Protein AF-A0A849VTA9-F1 (afdb_monomer_lite)

Structure (mmCIF, N/CA/C/O backbone):
data_AF-A0A849VTA9-F1
#
_entry.id   AF-A0A849VTA9-F1
#
loop_
_atom_site.group_PDB
_atom_site.id
_atom_site.type_symbol
_atom_site.label_atom_id
_atom_site.label_alt_id
_atom_site.label_comp_id
_atom_site.label_asym_id
_atom_site.label_entity_id
_atom_site.label_seq_id
_atom_site.pdbx_PDB_ins_code
_atom_site.Cartn_x
_atom_site.Cartn_y
_atom_site.Cartn_z
_atom_site.occupancy
_atom_site.B_iso_or_equiv
_atom_site.auth_seq_id
_atom_site.auth_comp_id
_atom_site.auth_asym_id
_atom_site.auth_atom_id
_atom_site.pdbx_PDB_model_num
ATOM 1 N N . MET A 1 1 ? -18.544 -5.630 35.453 1.00 61.47 1 MET A N 1
ATOM 2 C CA . MET A 1 1 ? -18.178 -4.414 34.696 1.00 61.47 1 MET A CA 1
ATOM 3 C C . MET A 1 1 ? -19.130 -3.306 35.086 1.00 61.47 1 MET A C 1
ATOM 5 O O . MET A 1 1 ? -20.334 -3.535 35.050 1.00 61.47 1 MET A O 1
ATOM 9 N N . THR A 1 2 ? -18.614 -2.155 35.499 1.00 90.94 2 THR A N 1
ATOM 10 C CA . THR A 1 2 ? -19.436 -0.975 35.802 1.00 90.94 2 THR A CA 1
ATOM 11 C C . THR A 1 2 ? -19.768 -0.202 34.519 1.00 90.94 2 THR A C 1
ATOM 13 O O . THR A 1 2 ? -19.122 -0.384 33.483 1.00 90.94 2 THR A O 1
ATOM 16 N N . ALA A 1 3 ? -20.787 0.660 34.564 1.00 89.50 3 ALA A N 1
ATOM 17 C CA . ALA A 1 3 ? -21.176 1.486 33.417 1.00 89.50 3 ALA A CA 1
ATOM 18 C C . ALA A 1 3 ? -20.047 2.433 32.961 1.00 89.50 3 ALA A C 1
ATOM 20 O O . ALA A 1 3 ? -19.876 2.661 31.764 1.00 89.50 3 ALA A O 1
ATOM 21 N N . GLU A 1 4 ? -19.241 2.928 33.903 1.00 89.94 4 GLU A N 1
ATOM 22 C CA . GLU A 1 4 ? -18.065 3.760 33.623 1.00 89.94 4 GLU A CA 1
ATOM 23 C C . GLU A 1 4 ? -16.971 2.973 32.899 1.00 89.94 4 GLU A C 1
ATOM 25 O O . GLU A 1 4 ? -16.525 3.398 31.836 1.00 89.94 4 GLU A O 1
ATOM 30 N N . GLN A 1 5 ? -16.644 1.765 33.372 1.00 90.19 5 GLN A N 1
ATOM 31 C CA . GLN A 1 5 ? -15.683 0.877 32.702 1.00 90.19 5 GLN A CA 1
ATOM 32 C C . GLN A 1 5 ? -16.111 0.541 31.267 1.00 90.19 5 GLN A C 1
ATOM 34 O O . GLN A 1 5 ? -15.284 0.442 30.363 1.00 90.19 5 GLN A O 1
ATOM 39 N N . PHE A 1 6 ? -17.415 0.381 31.024 1.00 92.62 6 PHE A N 1
ATOM 40 C CA . PHE A 1 6 ? -17.927 0.135 29.675 1.00 92.62 6 PHE A CA 1
ATOM 41 C C . PHE A 1 6 ? -17.823 1.367 28.769 1.00 92.62 6 PHE A C 1
ATOM 43 O O . PHE A 1 6 ? -17.552 1.236 27.573 1.00 92.62 6 PHE A O 1
ATOM 50 N N . ARG A 1 7 ? -18.017 2.567 29.323 1.00 93.06 7 ARG A N 1
ATOM 51 C CA . ARG A 1 7 ? -17.845 3.828 28.595 1.00 93.06 7 ARG A CA 1
ATOM 52 C C . ARG A 1 7 ? -16.380 4.063 28.229 1.00 93.06 7 ARG A C 1
ATOM 54 O O . ARG A 1 7 ? -16.099 4.410 27.084 1.00 93.06 7 ARG A O 1
ATOM 61 N N . GLU A 1 8 ? -15.463 3.822 29.159 1.00 94.50 8 GLU A N 1
ATOM 62 C CA . GLU A 1 8 ? -14.018 3.904 28.918 1.00 94.50 8 GLU A CA 1
ATOM 63 C C . GLU A 1 8 ? -13.569 2.902 27.853 1.00 94.50 8 GLU A C 1
ATOM 65 O O . GLU A 1 8 ? -12.862 3.274 26.918 1.00 94.50 8 GLU A O 1
ATOM 70 N N . LEU A 1 9 ? -14.052 1.657 27.926 1.00 94.19 9 LEU A N 1
ATOM 71 C CA . LEU A 1 9 ? -13.759 0.638 26.921 1.00 94.19 9 LEU A CA 1
ATOM 72 C C . LEU A 1 9 ? -14.219 1.068 25.521 1.00 94.19 9 LEU A C 1
ATOM 74 O O . LEU A 1 9 ? -13.465 0.943 24.559 1.00 94.19 9 LEU A O 1
ATOM 78 N N . LYS A 1 10 ? -15.431 1.623 25.397 1.00 94.50 10 LYS A N 1
ATOM 79 C CA . LYS A 1 10 ? -15.929 2.160 24.121 1.00 94.50 10 LYS A CA 1
ATOM 80 C C . LYS A 1 10 ? -15.061 3.300 23.596 1.00 94.50 10 LYS A C 1
ATOM 82 O O . LYS A 1 10 ? -14.781 3.339 22.401 1.00 94.50 10 LYS A O 1
ATOM 87 N N . GLN A 1 11 ? -14.615 4.196 24.475 1.00 95.31 11 GLN A N 1
ATOM 88 C CA . GLN A 1 11 ? -13.732 5.293 24.089 1.00 95.31 11 GLN A CA 1
ATOM 89 C C . GLN A 1 11 ? -12.370 4.777 23.611 1.00 95.31 11 GLN A C 1
ATOM 91 O O . GLN A 1 11 ? -11.847 5.264 22.611 1.00 95.31 11 GLN A O 1
ATOM 96 N N . LEU A 1 12 ? -11.812 3.768 24.282 1.00 96.69 12 LEU A N 1
ATOM 97 C CA . LEU A 1 12 ? -10.562 3.130 23.869 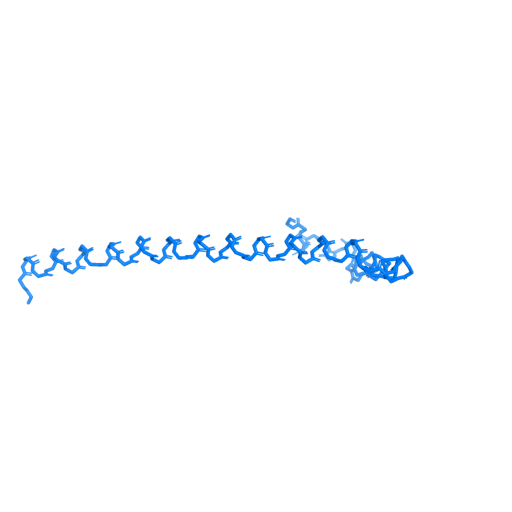1.00 96.69 12 LEU A CA 1
ATOM 98 C C . LEU A 1 12 ? -10.698 2.451 22.504 1.00 96.69 12 LEU A C 1
ATOM 100 O O . LEU A 1 12 ? -9.828 2.634 21.657 1.00 96.69 12 LEU A O 1
ATOM 104 N N . ILE A 1 13 ? -11.797 1.730 22.264 1.00 96.94 13 ILE A N 1
ATOM 105 C CA . ILE A 1 13 ? -12.074 1.098 20.966 1.00 96.94 13 ILE A CA 1
ATOM 106 C C . ILE A 1 13 ? -12.172 2.154 19.862 1.00 96.94 13 ILE A C 1
ATOM 108 O O . ILE A 1 13 ? -11.543 1.997 18.818 1.00 96.94 13 ILE A O 1
ATOM 112 N N . LEU A 1 14 ? -12.898 3.251 20.099 1.00 97.12 14 LEU A N 1
ATOM 113 C CA . LEU A 1 14 ? -13.015 4.345 19.132 1.00 97.12 14 LEU A CA 1
ATOM 114 C C . LEU A 1 14 ? -11.646 4.973 18.828 1.00 97.12 14 LEU A C 1
ATOM 116 O O . LEU A 1 14 ? -11.284 5.146 17.667 1.00 97.12 14 LEU A O 1
ATOM 120 N N . ASN A 1 15 ? -10.862 5.267 19.867 1.00 97.38 15 ASN A N 1
ATOM 121 C CA . ASN A 1 15 ? -9.528 5.842 19.716 1.00 97.38 15 ASN A CA 1
ATOM 122 C C . ASN A 1 15 ? -8.594 4.905 18.933 1.00 97.38 15 ASN A C 1
ATOM 124 O O . ASN A 1 15 ? -7.799 5.368 18.115 1.00 97.38 15 ASN A O 1
ATOM 128 N N . LEU A 1 16 ? -8.677 3.594 19.176 1.00 97.06 16 LEU A N 1
ATOM 129 C CA . LEU A 1 16 ? -7.907 2.600 18.433 1.00 97.06 16 LEU A CA 1
ATOM 130 C C . LEU A 1 16 ? -8.342 2.535 16.968 1.00 97.06 16 LEU A C 1
ATOM 132 O O . LEU A 1 16 ? -7.472 2.546 16.104 1.00 97.06 16 LEU A O 1
ATOM 136 N N . ALA A 1 17 ? -9.645 2.543 16.684 1.00 97.31 17 ALA A N 1
ATOM 137 C CA . ALA A 1 17 ? -10.161 2.525 15.316 1.00 97.31 17 ALA A CA 1
ATOM 138 C C . ALA A 1 17 ? -9.650 3.723 14.497 1.00 97.31 17 ALA A C 1
ATOM 140 O O . ALA A 1 17 ? -9.099 3.534 13.416 1.00 97.31 17 ALA A O 1
ATOM 141 N N . VAL A 1 18 ? -9.719 4.935 15.058 1.00 97.62 18 VAL A N 1
ATOM 142 C CA . VAL A 1 18 ? -9.204 6.154 14.404 1.00 97.62 18 VAL A CA 1
ATOM 143 C C . VAL A 1 18 ? -7.695 6.066 14.153 1.00 97.62 18 VAL A C 1
ATOM 145 O O . VAL A 1 18 ? -7.204 6.478 13.103 1.00 97.62 18 VAL A O 1
ATOM 148 N N . ARG A 1 19 ? -6.929 5.516 15.105 1.00 97.38 19 ARG A N 1
ATOM 149 C CA . ARG A 1 19 ? -5.477 5.346 14.938 1.00 97.38 19 ARG A CA 1
ATOM 150 C C . ARG A 1 19 ? -5.136 4.323 13.861 1.00 97.38 19 ARG A C 1
ATOM 152 O O . ARG A 1 19 ? -4.190 4.555 13.115 1.00 97.38 19 ARG A O 1
ATOM 159 N N . VAL A 1 20 ? -5.878 3.219 13.788 1.00 97.81 20 VAL A N 1
ATOM 160 C CA . VAL A 1 20 ? -5.700 2.203 12.743 1.00 97.81 20 VAL A CA 1
ATOM 161 C C . VAL A 1 20 ? -5.977 2.812 11.373 1.00 97.81 20 VAL A C 1
ATOM 163 O O . VAL A 1 20 ? -5.114 2.737 10.505 1.00 97.81 20 VAL A O 1
ATOM 166 N N . GLU A 1 21 ? -7.097 3.515 11.211 1.00 97.69 21 GLU A N 1
ATOM 167 C CA . GLU A 1 21 ? -7.451 4.172 9.948 1.00 97.69 21 GLU A CA 1
ATOM 168 C C . GLU A 1 21 ? -6.377 5.179 9.497 1.00 97.69 21 GLU A C 1
ATOM 170 O O . GLU A 1 21 ? -5.978 5.207 8.330 1.00 97.69 21 GLU A O 1
ATOM 175 N N . ALA A 1 22 ? -5.837 5.967 10.432 1.00 96.75 22 ALA A N 1
ATOM 176 C CA . ALA A 1 22 ? -4.756 6.904 10.140 1.00 96.75 22 ALA A CA 1
ATOM 177 C C . ALA A 1 22 ? -3.466 6.198 9.682 1.00 96.75 22 ALA A C 1
ATOM 179 O O . ALA A 1 22 ? -2.795 6.679 8.766 1.00 96.75 22 ALA A O 1
ATOM 180 N N . ILE A 1 23 ? -3.119 5.060 10.296 1.00 97.69 23 ILE A N 1
ATOM 181 C CA . ILE A 1 23 ? -1.951 4.255 9.906 1.00 97.69 23 ILE A CA 1
ATOM 182 C C . ILE A 1 23 ? -2.168 3.633 8.526 1.00 97.69 23 ILE A C 1
ATOM 184 O O . ILE A 1 23 ? -1.284 3.721 7.678 1.00 97.69 23 ILE A O 1
ATOM 188 N N . GLU A 1 24 ? -3.341 3.062 8.265 1.00 97.31 24 GLU A N 1
ATOM 189 C CA . GLU A 1 24 ? -3.675 2.479 6.962 1.00 97.31 24 GLU A CA 1
ATOM 190 C C . GLU A 1 24 ? -3.639 3.517 5.839 1.00 97.31 24 GLU A C 1
ATOM 192 O O . GLU A 1 24 ? -3.176 3.229 4.734 1.00 97.31 24 GLU A O 1
ATOM 197 N N . LEU A 1 25 ? -4.117 4.735 6.101 1.00 97.06 25 LEU A N 1
ATOM 198 C CA . LEU A 1 25 ? -4.016 5.839 5.151 1.00 97.06 25 LEU A CA 1
ATOM 199 C C . LEU A 1 25 ? -2.556 6.245 4.919 1.00 97.06 25 LEU A C 1
ATOM 201 O O . LEU A 1 25 ? -2.168 6.544 3.789 1.00 97.06 25 LEU A O 1
ATOM 205 N N . HIS A 1 26 ? -1.746 6.270 5.977 1.00 97.12 26 HIS A N 1
ATOM 206 C CA . HIS A 1 26 ? -0.331 6.602 5.867 1.00 97.12 26 HIS A CA 1
ATOM 207 C C . HIS A 1 26 ? 0.436 5.566 5.039 1.00 97.12 26 HIS A C 1
ATOM 209 O O . HIS A 1 26 ? 1.195 5.955 4.156 1.00 97.12 26 HIS A O 1
ATOM 215 N N . LEU A 1 27 ? 0.199 4.274 5.280 1.00 95.56 27 LEU A N 1
ATOM 216 C CA . LEU A 1 27 ? 0.816 3.181 4.527 1.00 95.56 27 LEU A CA 1
ATOM 217 C C . LEU A 1 27 ? 0.422 3.228 3.050 1.00 95.56 27 LEU A C 1
ATOM 219 O O . LEU A 1 27 ? 1.304 3.239 2.201 1.00 95.56 27 LEU A O 1
ATOM 223 N N . ARG A 1 28 ? -0.870 3.405 2.740 1.00 95.44 28 ARG A N 1
ATOM 224 C CA . ARG A 1 28 ? -1.335 3.563 1.350 1.00 95.44 28 ARG A CA 1
ATOM 225 C C . ARG A 1 28 ? -0.606 4.686 0.610 1.00 95.44 28 ARG A C 1
ATOM 227 O O . ARG A 1 28 ? -0.150 4.494 -0.509 1.00 95.44 28 ARG A O 1
ATOM 234 N N . ARG A 1 29 ? -0.428 5.843 1.254 1.00 95.31 29 ARG A N 1
ATOM 235 C CA . ARG A 1 29 ? 0.329 6.960 0.661 1.00 95.31 29 ARG A CA 1
ATOM 236 C C . ARG A 1 29 ? 1.812 6.639 0.480 1.00 95.31 29 ARG A C 1
ATOM 238 O O . ARG A 1 29 ? 2.425 7.134 -0.459 1.00 95.31 29 ARG A O 1
ATOM 245 N N . GLN A 1 30 ? 2.413 5.870 1.388 1.00 95.44 30 GLN A N 1
ATOM 246 C CA . GLN A 1 30 ? 3.803 5.441 1.233 1.00 95.44 30 GLN A CA 1
ATOM 247 C C . GLN A 1 30 ? 3.965 4.491 0.048 1.00 95.44 30 GLN A C 1
ATOM 249 O O . GLN A 1 30 ? 4.908 4.676 -0.720 1.00 95.44 30 GLN A O 1
ATOM 254 N N . ASP A 1 31 ? 3.036 3.553 -0.127 1.00 95.12 31 ASP A N 1
ATOM 255 C CA . ASP A 1 31 ? 3.022 2.636 -1.269 1.00 95.12 31 ASP A CA 1
ATOM 256 C C . ASP A 1 31 ? 2.878 3.414 -2.585 1.00 95.12 31 ASP A C 1
ATOM 258 O O . ASP A 1 31 ? 3.702 3.257 -3.482 1.00 95.12 31 ASP A O 1
ATOM 262 N N . GLU A 1 32 ? 1.942 4.369 -2.662 1.00 94.75 32 GLU A N 1
ATOM 263 C CA . GLU A 1 32 ? 1.783 5.252 -3.831 1.00 94.75 32 GLU A CA 1
ATOM 264 C C . GLU A 1 32 ? 3.072 6.026 -4.164 1.00 94.75 32 GLU A C 1
ATOM 266 O O . GLU A 1 32 ? 3.464 6.150 -5.328 1.00 94.75 32 GLU A O 1
ATOM 271 N N . ILE A 1 33 ? 3.767 6.547 -3.147 1.00 94.38 33 ILE A N 1
ATOM 272 C CA . ILE A 1 33 ? 5.042 7.254 -3.330 1.00 94.38 33 ILE A CA 1
ATOM 273 C C . ILE A 1 33 ? 6.141 6.292 -3.792 1.00 94.38 33 ILE A C 1
ATOM 275 O O . ILE A 1 33 ? 6.962 6.664 -4.637 1.00 94.38 33 ILE A O 1
ATOM 279 N N . ALA A 1 34 ? 6.195 5.086 -3.228 1.00 92.38 34 ALA A N 1
ATOM 280 C CA . ALA A 1 34 ? 7.175 4.072 -3.593 1.00 92.38 34 ALA A CA 1
ATOM 281 C C . ALA A 1 34 ? 6.991 3.641 -5.052 1.00 92.38 34 ALA A C 1
ATOM 283 O O . ALA A 1 34 ? 7.962 3.668 -5.812 1.00 92.38 34 ALA A O 1
ATOM 284 N N . ASP A 1 35 ? 5.755 3.364 -5.461 1.00 91.69 35 ASP A N 1
ATOM 285 C CA . ASP A 1 35 ? 5.395 3.014 -6.835 1.00 91.69 35 ASP A CA 1
ATOM 286 C C . ASP A 1 35 ? 5.729 4.147 -7.804 1.00 91.69 35 ASP A C 1
ATOM 288 O O . ASP A 1 35 ? 6.357 3.927 -8.846 1.00 91.69 35 ASP A O 1
ATOM 292 N N . HIS A 1 36 ? 5.388 5.386 -7.441 1.00 91.56 36 HIS A N 1
ATOM 293 C CA . HIS A 1 36 ? 5.714 6.552 -8.254 1.00 91.56 36 HIS A CA 1
ATOM 294 C C . HIS A 1 36 ? 7.227 6.692 -8.466 1.00 91.56 36 HIS A C 1
ATOM 296 O O . HIS A 1 36 ? 7.688 6.860 -9.597 1.00 91.56 36 HIS A O 1
ATOM 302 N N . ARG A 1 37 ? 8.018 6.568 -7.394 1.00 91.25 37 ARG A N 1
ATOM 303 C CA . ARG A 1 37 ? 9.486 6.633 -7.469 1.00 91.25 37 ARG A CA 1
ATOM 304 C C . ARG A 1 37 ? 10.068 5.475 -8.266 1.00 91.25 37 ARG A C 1
ATOM 306 O O . ARG A 1 37 ? 10.993 5.684 -9.047 1.00 91.25 37 ARG A O 1
ATOM 313 N N . HIS A 1 38 ? 9.536 4.271 -8.089 1.00 88.62 38 HIS A N 1
ATOM 314 C CA . HIS A 1 38 ? 9.963 3.105 -8.850 1.00 88.62 38 HIS A CA 1
ATOM 315 C C . HIS A 1 38 ? 9.723 3.311 -10.351 1.00 88.62 38 HIS A C 1
ATOM 317 O O . HIS A 1 38 ? 10.626 3.083 -11.155 1.00 88.62 38 HIS A O 1
ATOM 323 N N . SER A 1 39 ? 8.551 3.832 -10.722 1.00 87.38 39 SER A N 1
ATOM 324 C CA . SER A 1 39 ? 8.213 4.172 -12.107 1.00 87.38 39 SER A CA 1
ATOM 325 C C . SER A 1 39 ? 9.148 5.239 -12.688 1.00 87.38 39 SER A C 1
ATOM 327 O O . SER A 1 39 ? 9.664 5.075 -13.794 1.00 87.38 39 SER A O 1
ATOM 329 N N . GLN A 1 40 ? 9.458 6.294 -11.928 1.00 89.50 40 GLN A N 1
ATOM 330 C CA . GLN A 1 40 ? 10.417 7.321 -12.352 1.00 89.50 40 GLN A CA 1
ATOM 331 C C . GLN A 1 40 ? 11.820 6.747 -12.586 1.00 89.50 40 GLN A C 1
ATOM 333 O O . GLN A 1 40 ? 12.431 7.009 -13.623 1.00 89.50 40 GLN A O 1
ATOM 338 N N . LEU A 1 41 ? 12.318 5.932 -11.652 1.00 84.31 41 LEU A N 1
ATOM 339 C CA . LEU A 1 41 ? 13.616 5.267 -11.789 1.00 84.31 41 LEU A CA 1
ATOM 340 C C . LEU A 1 41 ? 13.641 4.346 -13.005 1.00 84.31 41 LEU A C 1
ATOM 342 O O . LEU A 1 41 ? 14.606 4.362 -13.766 1.00 84.31 41 LEU A O 1
ATOM 346 N N . TYR A 1 42 ? 12.573 3.583 -13.226 1.00 82.69 42 TYR A N 1
ATOM 347 C CA . TYR A 1 42 ? 12.431 2.765 -14.420 1.00 82.69 42 TYR A CA 1
ATOM 348 C C . TYR A 1 42 ? 12.499 3.619 -15.693 1.00 82.69 42 TYR A C 1
ATOM 350 O O . TYR A 1 42 ? 13.280 3.319 -16.594 1.00 82.69 42 TYR A O 1
ATOM 358 N N . GLN A 1 43 ? 11.753 4.723 -15.764 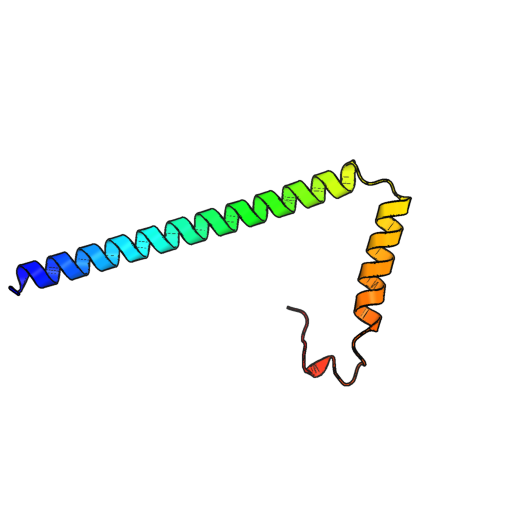1.00 82.69 43 GLN A N 1
ATOM 359 C CA . GLN A 1 43 ? 11.770 5.609 -16.930 1.00 82.69 43 GLN A CA 1
ATOM 360 C C . GLN A 1 43 ? 13.158 6.200 -17.205 1.00 82.69 43 GLN A C 1
ATOM 362 O O . GLN A 1 43 ? 13.550 6.312 -18.368 1.00 82.69 43 GLN A O 1
ATOM 367 N N . TRP A 1 44 ? 13.905 6.563 -16.165 1.00 87.31 44 TRP A N 1
ATOM 368 C CA . TRP A 1 44 ? 15.203 7.223 -16.316 1.00 87.31 44 TRP A CA 1
ATOM 369 C C . TRP A 1 44 ? 16.349 6.246 -16.563 1.00 87.31 44 TRP A C 1
ATOM 371 O O . TRP A 1 44 ? 17.227 6.521 -17.376 1.00 87.31 44 TRP A O 1
ATOM 381 N N . CYS A 1 45 ? 16.357 5.116 -15.860 1.00 86.00 45 CYS A N 1
ATOM 382 C CA . CYS A 1 45 ? 17.500 4.210 -15.833 1.00 86.00 45 CYS A CA 1
ATOM 383 C C . CYS A 1 45 ? 17.347 3.012 -16.771 1.00 86.00 45 CYS A C 1
ATOM 385 O O . CYS A 1 45 ? 18.357 2.411 -17.137 1.00 86.00 45 CYS A O 1
ATOM 387 N N . ALA A 1 46 ? 16.123 2.626 -17.153 1.00 84.94 46 ALA A N 1
ATOM 388 C CA . ALA A 1 46 ? 15.951 1.473 -18.023 1.00 84.94 46 ALA A CA 1
ATOM 389 C C . ALA A 1 46 ? 16.428 1.790 -19.454 1.00 84.94 46 ALA A C 1
ATOM 391 O O . ALA A 1 46 ? 15.988 2.780 -20.045 1.00 84.94 46 ALA A O 1
ATOM 392 N N . PRO A 1 47 ? 17.272 0.931 -20.049 1.00 88.94 47 PRO A N 1
ATOM 393 C CA . PRO A 1 47 ? 17.602 1.016 -21.465 1.00 88.94 47 PRO A CA 1
ATOM 394 C C . PRO A 1 47 ? 16.350 0.888 -22.345 1.00 88.94 47 PRO A C 1
ATOM 396 O O . PRO A 1 47 ? 15.451 0.099 -22.046 1.00 88.94 47 PRO A O 1
ATOM 399 N N . ASP A 1 48 ? 16.296 1.606 -23.467 1.00 85.62 48 ASP A N 1
ATOM 400 C CA . ASP A 1 48 ? 15.096 1.642 -24.319 1.00 85.62 48 ASP A CA 1
ATOM 401 C C . ASP A 1 48 ? 14.719 0.264 -24.882 1.00 85.62 48 ASP A C 1
ATOM 403 O O . ASP A 1 48 ? 13.543 -0.084 -24.979 1.00 85.62 48 ASP A O 1
ATOM 407 N N . ASN A 1 49 ? 15.711 -0.585 -25.164 1.00 83.12 49 ASN A N 1
ATOM 408 C CA . ASN A 1 49 ? 15.473 -1.963 -25.598 1.00 83.12 49 ASN A CA 1
ATOM 409 C C . ASN A 1 49 ? 14.784 -2.825 -24.522 1.00 83.12 49 ASN A C 1
ATOM 411 O O . ASN A 1 49 ? 14.067 -3.769 -24.860 1.00 83.12 49 ASN A O 1
ATOM 415 N N . TYR A 1 50 ? 14.993 -2.520 -23.242 1.00 77.69 50 TYR A N 1
ATOM 416 C CA . TYR A 1 50 ? 14.346 -3.184 -22.120 1.00 77.69 50 TYR A CA 1
ATOM 417 C C . TYR A 1 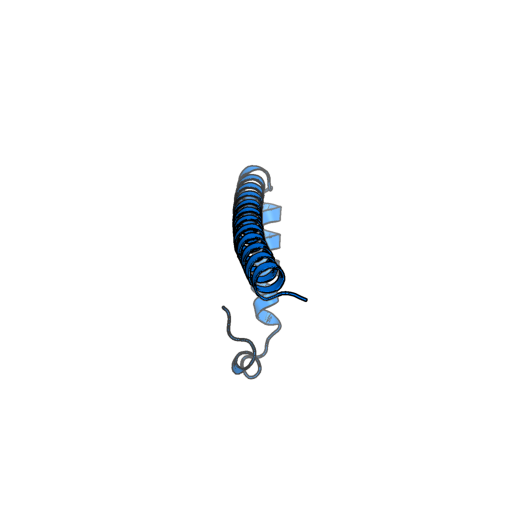50 ? 12.917 -2.668 -21.952 1.00 77.69 50 TYR A C 1
ATOM 419 O O . TYR A 1 50 ? 12.003 -3.480 -21.815 1.00 77.69 50 TYR A O 1
ATOM 427 N N . LYS A 1 51 ? 12.703 -1.351 -22.081 1.00 79.81 51 LYS A N 1
ATOM 428 C CA . LYS A 1 51 ? 11.364 -0.735 -22.067 1.00 79.81 51 LYS A CA 1
ATOM 429 C C . LYS A 1 51 ? 10.446 -1.322 -23.134 1.00 79.81 51 LYS A C 1
ATOM 431 O O . LYS A 1 51 ? 9.388 -1.850 -22.810 1.00 79.81 51 LYS A O 1
ATOM 436 N N . ILE A 1 52 ? 10.922 -1.380 -24.378 1.00 80.00 52 ILE A N 1
ATOM 437 C CA . ILE A 1 52 ? 10.175 -1.945 -25.514 1.00 80.00 52 ILE A CA 1
ATOM 438 C C . ILE A 1 52 ? 9.818 -3.422 -25.282 1.00 80.00 52 ILE A C 1
ATOM 440 O O . ILE A 1 52 ? 8.738 -3.874 -25.665 1.00 80.00 52 ILE A O 1
ATOM 444 N N . LYS A 1 53 ? 10.712 -4.207 -24.663 1.00 78.31 53 LYS A N 1
ATOM 445 C CA . LYS A 1 53 ? 10.425 -5.613 -24.332 1.00 78.31 53 LYS A CA 1
ATOM 446 C C . LYS A 1 53 ? 9.355 -5.729 -23.253 1.00 78.31 53 LYS A C 1
ATOM 448 O O . LYS A 1 53 ? 8.461 -6.553 -23.406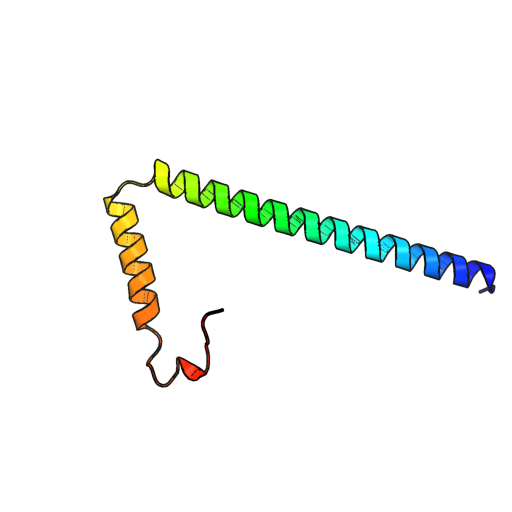 1.00 78.31 53 LYS A O 1
ATOM 453 N N . VAL A 1 54 ? 9.433 -4.924 -22.196 1.00 75.81 54 VAL A N 1
ATOM 454 C CA . VAL A 1 54 ? 8.443 -4.920 -21.109 1.00 75.81 54 VAL A CA 1
ATOM 455 C C . VAL A 1 54 ? 7.077 -4.467 -21.621 1.00 75.81 54 VAL A C 1
ATOM 457 O O . VAL A 1 54 ? 6.092 -5.143 -21.350 1.00 75.81 54 VAL A O 1
ATOM 460 N N . GLU A 1 55 ? 7.009 -3.406 -22.424 1.00 74.75 55 GLU A N 1
ATOM 461 C CA . GLU A 1 55 ? 5.767 -2.937 -23.056 1.00 74.75 55 GLU A CA 1
ATOM 462 C C . GLU A 1 55 ? 5.174 -3.982 -24.001 1.00 74.75 55 GLU A C 1
ATOM 464 O O . GLU A 1 55 ? 3.968 -4.221 -23.981 1.00 74.75 55 GLU A O 1
ATOM 469 N N . ARG A 1 56 ? 6.015 -4.666 -24.789 1.00 72.12 56 ARG A N 1
ATOM 470 C CA . ARG A 1 56 ? 5.564 -5.777 -25.633 1.00 72.12 56 ARG A CA 1
ATOM 471 C C . ARG A 1 56 ? 5.022 -6.924 -24.788 1.00 72.12 56 ARG A C 1
ATOM 473 O O . ARG A 1 56 ? 3.977 -7.450 -25.138 1.00 72.12 56 ARG A O 1
ATOM 480 N N . ILE A 1 57 ? 5.697 -7.289 -23.696 1.00 70.44 57 ILE A N 1
ATOM 481 C CA . ILE A 1 57 ? 5.260 -8.355 -22.783 1.00 70.44 57 ILE A CA 1
ATOM 482 C C . ILE A 1 57 ? 3.937 -7.978 -22.104 1.00 70.44 57 ILE A C 1
ATOM 484 O O . ILE A 1 57 ? 3.015 -8.789 -22.096 1.00 70.44 57 ILE A O 1
ATOM 488 N N . ALA A 1 58 ? 3.812 -6.745 -21.610 1.00 66.69 58 ALA A N 1
ATOM 489 C CA . ALA A 1 58 ? 2.588 -6.213 -21.014 1.00 66.69 58 ALA A CA 1
ATOM 490 C C . ALA A 1 58 ? 1.434 -6.158 -22.032 1.00 66.69 58 ALA A C 1
ATOM 492 O O . ALA A 1 58 ? 0.322 -6.579 -21.723 1.00 66.69 58 ALA A O 1
ATOM 493 N N . GLY A 1 59 ? 1.713 -5.734 -23.268 1.00 61.66 59 GLY A N 1
ATOM 494 C CA . GLY A 1 59 ? 0.761 -5.762 -24.379 1.00 61.66 59 GLY A CA 1
ATOM 495 C C . GLY A 1 59 ? 0.375 -7.182 -24.806 1.00 61.66 59 GLY A C 1
ATOM 496 O O . GLY A 1 59 ? -0.777 -7.422 -25.149 1.00 61.66 59 GLY A O 1
ATOM 497 N N . THR A 1 60 ? 1.292 -8.152 -24.727 1.00 55.97 60 THR A N 1
ATOM 498 C CA . THR A 1 60 ? 0.987 -9.573 -24.968 1.00 55.97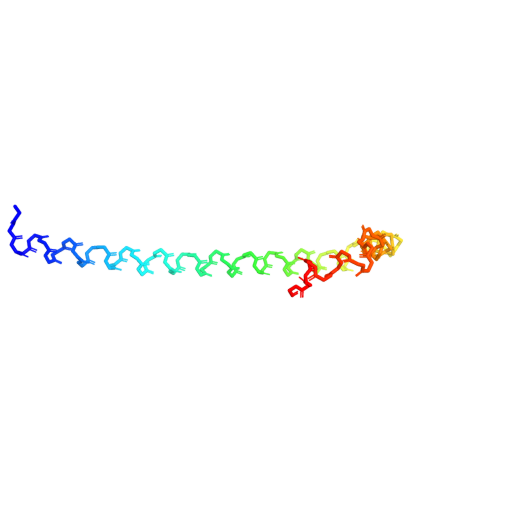 60 THR A CA 1
ATOM 499 C C . THR A 1 60 ? 0.301 -10.265 -23.792 1.00 55.97 60 THR A C 1
ATOM 501 O O . THR A 1 60 ? -0.359 -11.276 -24.004 1.00 55.97 60 THR A O 1
ATOM 504 N N . LEU A 1 61 ? 0.384 -9.736 -22.567 1.00 52.12 61 LEU A N 1
ATOM 505 C CA . LEU A 1 61 ? -0.423 -10.234 -21.447 1.00 52.12 61 LEU A CA 1
ATOM 506 C C . LEU A 1 61 ? -1.920 -9.932 -21.653 1.00 52.12 61 LEU A C 1
ATOM 508 O O . LEU A 1 61 ? -2.762 -10.667 -21.148 1.00 52.12 61 LEU A O 1
ATOM 512 N N . ASP A 1 62 ? -2.256 -8.921 -22.465 1.00 53.06 62 ASP A N 1
ATOM 513 C CA . ASP A 1 62 ? -3.626 -8.645 -22.930 1.00 53.06 62 ASP A CA 1
ATOM 514 C C . ASP A 1 62 ? -4.083 -9.605 -24.057 1.00 53.06 62 ASP A C 1
ATOM 516 O O . ASP A 1 62 ? -5.237 -9.565 -24.477 1.00 53.06 62 ASP A O 1
ATOM 520 N N . VAL A 1 63 ? -3.197 -10.493 -24.536 1.00 52.12 63 VAL A N 1
ATOM 521 C CA . VAL A 1 63 ? -3.475 -11.524 -25.563 1.00 52.12 63 VAL A CA 1
ATOM 522 C C . VAL A 1 63 ? -3.836 -12.879 -24.920 1.00 52.12 63 VAL A C 1
ATOM 524 O O . VAL A 1 63 ? -4.123 -13.851 -25.612 1.00 52.12 63 VAL A O 1
ATOM 527 N N . GLY A 1 64 ? -3.869 -12.962 -23.586 1.00 53.06 64 GLY A N 1
ATOM 528 C CA . GLY A 1 64 ? -4.194 -14.193 -22.857 1.00 53.06 64 GLY A CA 1
ATOM 529 C C . GLY A 1 64 ? -5.665 -14.373 -22.474 1.00 53.06 64 GLY A C 1
ATOM 530 O O . GLY A 1 64 ? -6.021 -15.442 -21.985 1.00 53.06 64 GLY A O 1
ATOM 531 N N . ILE A 1 65 ? -6.517 -13.359 -22.658 1.00 54.06 65 ILE A N 1
ATOM 532 C CA . ILE A 1 65 ? -7.940 -13.433 -22.304 1.00 54.06 65 ILE A CA 1
ATOM 533 C C . ILE A 1 65 ? -8.755 -13.393 -23.600 1.00 54.06 65 ILE A C 1
ATOM 535 O O . ILE A 1 65 ? -8.901 -12.318 -24.182 1.00 54.06 65 ILE A O 1
ATOM 539 N N . PRO A 1 66 ? -9.275 -14.544 -24.064 1.00 58.97 66 PRO A N 1
ATOM 540 C CA . PRO A 1 66 ? -10.267 -14.594 -25.130 1.00 58.97 66 PRO A CA 1
ATOM 541 C C . PRO A 1 66 ? -11.418 -13.606 -24.870 1.00 58.97 66 PRO A C 1
ATOM 543 O O . PRO A 1 66 ? -11.840 -13.424 -23.723 1.00 58.97 66 PRO A O 1
ATOM 546 N N . ASP A 1 67 ? -11.916 -12.931 -25.911 1.00 60.28 67 ASP A N 1
ATOM 547 C CA . ASP A 1 67 ? -12.907 -11.847 -25.772 1.00 60.28 67 ASP A CA 1
ATOM 548 C C . ASP A 1 67 ? -14.204 -12.289 -25.060 1.00 60.28 67 ASP A C 1
ATOM 550 O O . ASP A 1 67 ? -14.868 -11.492 -24.393 1.00 60.28 67 ASP A O 1
ATOM 554 N N . ASP A 1 68 ? -14.536 -13.576 -25.120 1.00 62.12 68 ASP A N 1
ATOM 555 C CA . ASP A 1 68 ? -15.649 -14.219 -24.420 1.00 62.12 68 ASP A CA 1
ATOM 556 C C . ASP A 1 68 ? -15.451 -14.333 -22.897 1.00 62.12 68 ASP A C 1
ATOM 558 O O . ASP A 1 68 ? -16.438 -14.402 -22.154 1.00 62.12 68 ASP A O 1
ATOM 562 N N . VAL A 1 69 ? -14.203 -14.294 -22.424 1.00 56.78 69 VAL A N 1
ATOM 563 C CA . VAL A 1 69 ? -13.817 -14.363 -21.004 1.00 56.78 69 VAL A CA 1
ATOM 564 C C . VAL A 1 69 ? -13.609 -12.966 -20.405 1.00 56.78 69 VAL A C 1
ATOM 566 O O . VAL A 1 69 ? -13.797 -12.767 -19.203 1.00 56.78 69 VAL A O 1
ATOM 569 N N . ARG A 1 70 ? -13.321 -11.957 -21.237 1.00 58.88 70 ARG A N 1
ATOM 570 C CA . ARG A 1 70 ? -13.075 -10.563 -20.818 1.00 58.88 70 ARG A CA 1
ATOM 571 C C . ARG A 1 70 ? -14.268 -9.923 -20.089 1.00 58.88 70 ARG A C 1
ATOM 573 O O . ARG A 1 70 ? -14.071 -9.090 -19.210 1.00 58.88 70 ARG A O 1
ATOM 580 N N . LYS A 1 71 ? -15.498 -10.376 -20.360 1.00 65.81 71 LYS A N 1
ATOM 581 C CA . LYS A 1 71 ? -16.721 -9.953 -19.641 1.00 65.81 71 LYS A CA 1
ATOM 582 C C . LYS A 1 71 ? -16.727 -10.293 -18.142 1.00 65.81 71 LYS A C 1
ATOM 584 O O . LYS A 1 71 ? -17.492 -9.693 -17.395 1.00 65.81 71 LYS A O 1
ATOM 589 N N . PHE A 1 72 ? -15.907 -11.256 -17.714 1.00 61.88 72 PHE A N 1
ATOM 590 C CA . PHE A 1 72 ? -15.812 -11.697 -16.319 1.00 61.88 72 PHE A CA 1
ATOM 591 C C . PHE A 1 72 ? -14.642 -11.067 -15.556 1.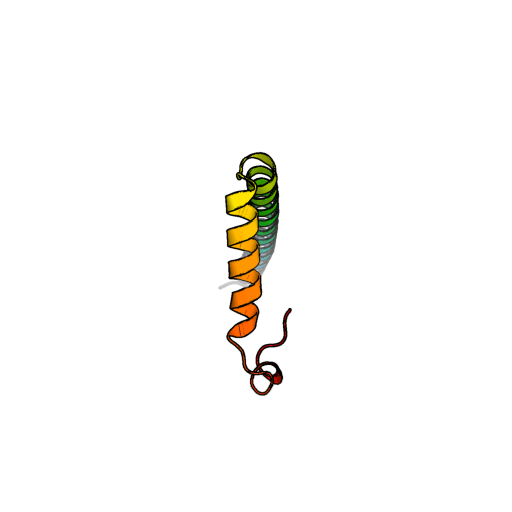00 61.88 72 PHE A C 1
ATOM 593 O O . PHE A 1 72 ? -14.597 -11.167 -14.333 1.00 61.88 72 PHE A O 1
ATOM 600 N N . PHE A 1 73 ? -13.722 -10.399 -16.256 1.00 58.47 73 PHE A N 1
ATOM 601 C CA . PHE A 1 73 ? -12.561 -9.730 -15.669 1.00 58.47 73 PHE A CA 1
ATOM 602 C C . PHE A 1 73 ? -12.485 -8.285 -16.183 1.00 58.47 73 PHE A C 1
ATOM 604 O O . PHE A 1 73 ? -11.622 -7.966 -17.006 1.00 58.47 73 PHE A O 1
ATOM 611 N N . PRO A 1 74 ? -13.422 -7.411 -15.768 1.00 55.75 74 PRO A N 1
ATOM 612 C CA . PRO A 1 74 ? -13.384 -6.011 -16.159 1.00 55.75 74 PRO A CA 1
ATOM 613 C C . PRO A 1 74 ? -12.106 -5.355 -15.622 1.00 55.75 74 PRO A C 1
ATOM 615 O O . PRO A 1 74 ? -11.723 -5.567 -14.472 1.00 55.75 74 PRO A O 1
ATOM 618 N N . LYS A 1 75 ? -11.436 -4.573 -16.476 1.00 56.34 75 LYS A N 1
ATOM 619 C CA . LYS A 1 75 ? -10.305 -3.735 -16.065 1.00 56.34 75 LYS A CA 1
ATOM 620 C C . LYS A 1 75 ? -10.848 -2.676 -15.098 1.00 56.34 75 LYS A C 1
ATOM 622 O O . LYS A 1 75 ? -11.733 -1.920 -15.493 1.00 56.34 75 LYS A O 1
ATOM 627 N N . ASN A 1 76 ? -10.364 -2.685 -13.854 1.00 50.12 76 ASN A N 1
ATOM 628 C CA . ASN A 1 76 ? -10.571 -1.587 -12.904 1.00 50.12 76 ASN A CA 1
ATOM 629 C C . ASN A 1 76 ? -9.877 -0.320 -13.405 1.00 50.12 76 ASN A C 1
ATOM 631 O O . ASN A 1 76 ? -8.742 -0.454 -13.921 1.00 50.12 76 ASN A O 1
#

Radius of gyration: 23.44 Å; chains: 1; bounding box: 39×22×62 Å

Foldseek 3Di:
DDPVVVVVVVVVVVVVVVVVVVVVVVVVVVVVVVVVVVVVCCVPPPDVVRVVVVVVVVVCVVVPADPVRCVVPDDD

Organism: NCBI:txid2740464

Sequence (76 aa):
MTAEQFRELKQLILNLAVRVEAIELHLRRQDEIADHRHSQLYQWCAPDNYKIKVERIAGTLDVGIPDDVRKFFPKN

pLDDT: mean 81.74, std 15.8, range [50.12, 97.81]

Secondary structure (DSSP, 8-state):
--HHHHHHHHHHHHHHHHHHHHHHHHHHHHHHHHHHHHHHHHHHHS-HHHHHHHHHHHHHHTTSS-HHHHTTS---